Protein AF-A0A178CIJ2-F1 (afdb_monomer_lite)

Sequence (122 aa):
MTSIIANYLYLDGTVVREYIIGADGAGIVVNRGGYAVKIPRISKIIEIDGVPYNNGRLTPEEGDYDERVAAIRGFEREKAIYRRLGVYPGIIHCYNLVSDDPSIQMPLMTQYLAKSRPDRAT

Foldseek 3Di:
DKDWDKFWAAPVRHGDPFDFPDDDPLFTWGQDPQWTKTGGGDMDTQDIRNHGDCPVDPDDPVVDDNSSVVSLVVLLVVLVVLVVVDDDPPDWDWDCSVDSHSMTITHDDDCCCVPPVDPPDD

Organism: NCBI:txid856822

Structure (mmCIF, N/CA/C/O backbone):
data_AF-A0A178CIJ2-F1
#
_entry.id   AF-A0A178CIJ2-F1
#
loop_
_atom_site.group_PDB
_atom_site.id
_atom_site.type_symbol
_atom_site.label_atom_id
_atom_site.label_alt_id
_atom_site.label_comp_id
_atom_site.label_asym_id
_atom_site.label_entity_id
_atom_site.label_seq_id
_atom_site.pdbx_PDB_ins_code
_atom_site.Cartn_x
_atom_site.Cartn_y
_atom_site.Cartn_z
_atom_site.occupancy
_atom_site.B_iso_or_equiv
_atom_site.auth_seq_id
_atom_site.auth_comp_id
_atom_site.auth_asym_id
_atom_site.auth_atom_id
_atom_site.pdbx_PDB_model_num
ATOM 1 N N . MET A 1 1 ? 26.521 14.241 -12.469 1.00 75.88 1 MET A N 1
ATOM 2 C CA . MET A 1 1 ? 25.482 13.842 -11.499 1.00 75.88 1 MET A CA 1
ATOM 3 C C . MET A 1 1 ? 24.383 13.216 -12.329 1.00 75.88 1 MET A C 1
ATOM 5 O O . MET A 1 1 ? 23.877 13.915 -13.193 1.00 75.88 1 MET A O 1
ATOM 9 N N . THR A 1 2 ? 24.130 11.919 -12.172 1.00 82.62 2 THR A N 1
ATOM 10 C CA . THR A 1 2 ? 23.152 11.206 -13.006 1.00 82.62 2 THR A CA 1
ATOM 11 C C . THR A 1 2 ? 21.738 11.574 -12.565 1.00 82.62 2 THR A C 1
ATOM 13 O O . THR A 1 2 ? 21.427 11.463 -11.378 1.00 82.62 2 THR A O 1
ATOM 16 N N . SER A 1 3 ? 20.902 12.038 -13.490 1.00 86.75 3 SER A N 1
ATOM 17 C CA . SER A 1 3 ? 19.480 12.297 -13.249 1.00 86.75 3 SER A CA 1
ATOM 18 C C . SER A 1 3 ? 18.681 11.033 -13.545 1.00 86.75 3 SER A C 1
ATOM 20 O O . SER A 1 3 ? 18.829 10.457 -14.620 1.00 86.75 3 SER A O 1
ATOM 22 N N . ILE A 1 4 ? 17.841 10.591 -12.607 1.00 85.56 4 ILE A N 1
ATOM 23 C CA . ILE A 1 4 ? 16.992 9.405 -12.772 1.00 85.56 4 ILE A CA 1
ATOM 24 C C . ILE A 1 4 ? 15.550 9.803 -12.478 1.00 85.56 4 ILE A C 1
ATOM 26 O O . ILE A 1 4 ? 15.246 10.259 -11.374 1.00 85.56 4 ILE A O 1
ATOM 30 N N . ILE A 1 5 ? 14.658 9.585 -13.443 1.00 85.38 5 ILE A N 1
ATOM 31 C CA . ILE A 1 5 ? 13.212 9.738 -13.252 1.00 85.38 5 ILE A CA 1
ATOM 32 C C . ILE A 1 5 ? 12.585 8.348 -13.217 1.00 85.38 5 ILE A C 1
ATOM 34 O O . ILE A 1 5 ? 12.861 7.507 -14.076 1.00 85.38 5 ILE A O 1
ATOM 38 N N . ALA A 1 6 ? 11.729 8.100 -12.226 1.00 86.62 6 ALA A N 1
ATOM 39 C CA . ALA A 1 6 ? 11.032 6.832 -12.058 1.00 86.62 6 ALA A CA 1
ATOM 40 C C . ALA A 1 6 ? 9.546 7.041 -11.758 1.00 86.62 6 ALA A C 1
ATOM 42 O O . ALA A 1 6 ? 9.166 7.982 -11.062 1.00 86.62 6 ALA A O 1
ATOM 43 N N . ASN A 1 7 ? 8.723 6.116 -12.245 1.00 89.38 7 ASN A N 1
ATOM 44 C CA . ASN A 1 7 ? 7.313 6.014 -11.888 1.00 89.38 7 ASN A CA 1
ATOM 45 C C . ASN A 1 7 ? 7.113 4.950 -10.815 1.00 89.38 7 ASN A C 1
ATOM 47 O O . ASN A 1 7 ? 7.762 3.903 -10.850 1.00 89.38 7 ASN A O 1
ATOM 51 N N . TYR A 1 8 ? 6.157 5.186 -9.918 1.00 90.62 8 TYR A N 1
ATOM 52 C CA . TYR A 1 8 ? 5.620 4.138 -9.057 1.00 90.62 8 TYR A CA 1
ATOM 53 C C . TYR A 1 8 ? 4.573 3.317 -9.798 1.00 90.62 8 TYR A C 1
ATOM 55 O O . TYR A 1 8 ? 3.781 3.863 -10.571 1.00 90.62 8 TYR A O 1
ATOM 63 N N . LEU A 1 9 ? 4.568 2.014 -9.543 1.00 89.44 9 LEU A N 1
ATOM 64 C CA . LEU A 1 9 ? 3.720 1.049 -10.226 1.00 89.44 9 LEU A CA 1
ATOM 65 C C . LEU A 1 9 ? 2.912 0.211 -9.235 1.00 89.44 9 LEU A C 1
ATOM 67 O O . LEU A 1 9 ? 3.372 -0.104 -8.137 1.00 89.44 9 LEU A O 1
ATOM 71 N N . TYR A 1 10 ? 1.727 -0.198 -9.668 1.00 91.00 10 TYR A N 1
ATOM 72 C CA . TYR A 1 10 ? 0.993 -1.312 -9.087 1.00 91.00 10 TYR A CA 1
ATOM 73 C C . TYR A 1 10 ? 1.662 -2.644 -9.433 1.00 91.00 10 TYR A C 1
ATOM 75 O O . TYR A 1 10 ? 2.491 -2.738 -10.339 1.00 91.00 10 TYR A O 1
ATOM 83 N N . LEU A 1 11 ? 1.274 -3.705 -8.722 1.00 87.94 11 LEU A N 1
ATOM 84 C CA . LEU A 1 11 ? 1.798 -5.053 -8.966 1.00 87.94 11 LEU A CA 1
ATOM 85 C C . LEU A 1 11 ? 1.448 -5.597 -10.357 1.00 87.94 11 LEU A C 1
ATOM 87 O O . LEU A 1 11 ? 2.175 -6.444 -10.874 1.00 87.94 11 LEU A O 1
ATOM 91 N N . ASP A 1 12 ? 0.371 -5.096 -10.964 1.00 85.44 12 ASP A N 1
ATOM 92 C CA . ASP A 1 12 ? -0.022 -5.399 -12.344 1.00 85.44 12 ASP A CA 1
ATOM 93 C C . ASP A 1 12 ? 0.778 -4.601 -13.394 1.00 85.44 12 ASP A C 1
ATOM 95 O O . ASP A 1 12 ? 0.601 -4.795 -14.595 1.00 85.44 12 ASP A O 1
ATOM 99 N N . GLY A 1 13 ? 1.678 -3.715 -12.953 1.00 83.25 13 GLY A N 1
ATOM 100 C CA . GLY A 1 13 ? 2.516 -2.889 -13.813 1.00 83.25 13 GLY A CA 1
ATOM 101 C C . GLY A 1 13 ? 1.906 -1.556 -14.228 1.00 83.25 13 GLY A C 1
AT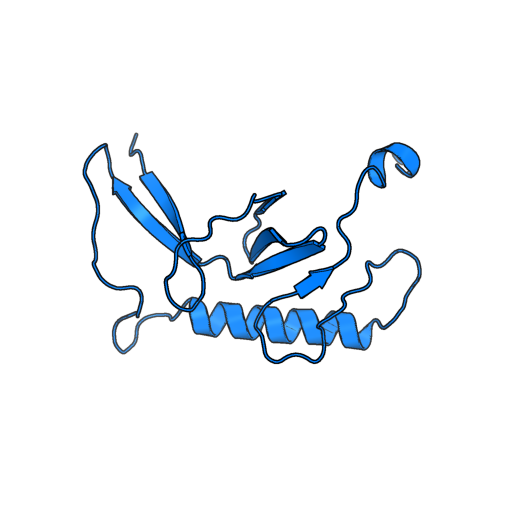OM 102 O O . GLY A 1 13 ? 2.577 -0.775 -14.908 1.00 83.25 13 GLY A O 1
ATOM 103 N N . THR A 1 14 ? 0.665 -1.263 -13.837 1.00 88.75 14 THR A N 1
ATOM 104 C CA . THR A 1 14 ? 0.043 0.029 -14.137 1.00 88.75 14 THR A CA 1
ATOM 105 C C . THR A 1 14 ? 0.661 1.144 -13.296 1.00 88.75 14 THR A C 1
ATOM 107 O O . THR A 1 14 ? 1.092 0.938 -12.163 1.00 88.75 14 THR A O 1
ATOM 110 N N . VAL A 1 15 ? 0.747 2.350 -13.860 1.00 90.19 15 VAL A N 1
ATOM 111 C CA . VAL A 1 15 ? 1.325 3.507 -13.161 1.00 90.19 15 VAL A CA 1
ATOM 112 C C . VAL A 1 15 ? 0.378 3.977 -12.062 1.00 90.19 15 VAL A C 1
ATOM 114 O O . VAL A 1 15 ? -0.812 4.175 -12.310 1.00 90.19 15 VAL A O 1
ATOM 117 N N . VAL A 1 16 ? 0.924 4.221 -10.873 1.00 92.81 16 VAL A N 1
ATOM 118 C CA . VAL A 1 16 ? 0.201 4.848 -9.764 1.00 92.81 16 VAL A CA 1
ATOM 119 C C . VAL A 1 16 ? -0.110 6.294 -10.136 1.00 92.81 16 VAL A C 1
ATOM 121 O O . VAL A 1 16 ? 0.795 7.078 -10.417 1.00 92.81 16 VAL A O 1
ATOM 124 N N . ARG A 1 17 ? -1.400 6.646 -10.163 1.00 94.19 17 ARG A N 1
ATOM 125 C CA . ARG A 1 17 ? -1.878 7.987 -10.553 1.00 94.19 17 ARG A CA 1
ATOM 126 C C . ARG A 1 17 ? -2.506 8.756 -9.400 1.00 94.19 17 ARG A 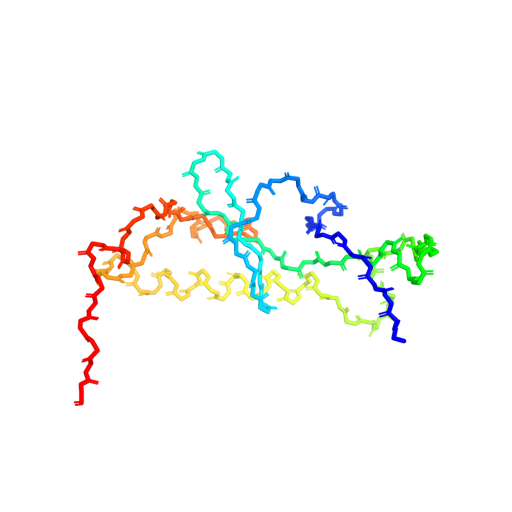C 1
ATOM 128 O O . ARG A 1 17 ? -2.763 9.950 -9.529 1.00 94.19 17 ARG A O 1
ATOM 135 N N . GLU A 1 18 ? -2.789 8.078 -8.297 1.00 95.62 18 GLU A N 1
ATOM 136 C CA . GLU A 1 18 ? -3.316 8.706 -7.099 1.00 95.62 18 GLU A CA 1
ATOM 137 C C . GLU A 1 18 ? -2.309 9.666 -6.462 1.00 95.62 18 GLU A C 1
ATOM 139 O O . GLU A 1 18 ? -1.094 9.545 -6.622 1.00 95.62 18 GLU A O 1
ATOM 144 N N . TYR A 1 19 ? -2.834 10.615 -5.687 1.00 94.44 19 TYR A N 1
ATOM 145 C CA . TYR A 1 19 ? -2.008 11.542 -4.929 1.00 94.44 19 TYR A CA 1
ATOM 146 C C . TYR A 1 19 ? -1.239 10.789 -3.837 1.00 94.44 19 TYR A C 1
ATOM 148 O O . TYR A 1 19 ? -1.839 10.253 -2.900 1.00 94.44 19 TYR A O 1
ATOM 156 N N . ILE A 1 20 ? 0.086 10.748 -3.966 1.00 94.38 20 ILE A N 1
ATOM 157 C CA . ILE A 1 20 ? 0.982 10.120 -2.994 1.00 94.38 20 ILE A CA 1
ATOM 158 C C . ILE A 1 20 ? 1.121 11.055 -1.791 1.00 94.38 20 ILE A C 1
ATOM 160 O O . ILE A 1 20 ? 1.596 12.181 -1.913 1.00 94.38 20 ILE A O 1
ATOM 164 N N . ILE A 1 21 ? 0.712 10.572 -0.621 1.00 94.31 21 ILE A N 1
ATOM 165 C CA . ILE A 1 21 ? 0.762 11.305 0.653 1.00 94.31 21 ILE A CA 1
ATOM 166 C C . ILE A 1 21 ? 1.938 10.881 1.538 1.00 94.31 21 ILE A C 1
ATOM 168 O O . ILE A 1 21 ? 2.209 11.525 2.548 1.00 94.31 21 ILE A O 1
ATOM 172 N N . GLY A 1 22 ? 2.645 9.814 1.166 1.00 91.94 22 GLY A N 1
ATOM 173 C CA . GLY A 1 22 ? 3.858 9.368 1.841 1.00 91.94 22 GLY A CA 1
ATOM 174 C C . GLY A 1 22 ? 4.576 8.278 1.054 1.00 91.94 22 GLY A C 1
ATOM 175 O O . GLY A 1 22 ? 3.957 7.545 0.288 1.00 91.94 22 GLY A O 1
ATOM 176 N N . ALA A 1 23 ? 5.885 8.167 1.245 1.00 90.94 23 ALA A N 1
ATOM 177 C CA . ALA A 1 23 ? 6.700 7.094 0.691 1.00 90.94 23 ALA A CA 1
ATOM 178 C C . ALA A 1 23 ? 7.755 6.692 1.721 1.00 90.94 23 ALA A C 1
ATOM 180 O O . ALA A 1 23 ? 8.407 7.556 2.308 1.00 90.94 23 ALA A O 1
ATOM 181 N N . ASP A 1 24 ? 7.915 5.392 1.936 1.00 83.69 24 ASP A N 1
ATOM 182 C CA . ASP A 1 24 ? 8.963 4.817 2.770 1.00 83.69 24 ASP A CA 1
ATOM 183 C C . ASP A 1 24 ? 9.697 3.695 2.012 1.00 83.69 24 ASP A C 1
ATOM 185 O O . ASP A 1 24 ? 9.481 3.476 0.818 1.00 83.69 24 ASP A O 1
ATOM 189 N N . GLY A 1 25 ? 10.630 3.012 2.678 1.00 79.56 25 GLY A N 1
ATOM 190 C CA . GLY A 1 25 ? 11.397 1.931 2.052 1.00 79.56 25 GLY A CA 1
ATOM 191 C C . GLY A 1 25 ? 10.571 0.685 1.707 1.00 79.56 25 GLY A C 1
ATOM 192 O O . GLY A 1 25 ? 10.981 -0.076 0.836 1.00 79.56 25 GLY A O 1
ATOM 193 N N . ALA A 1 26 ? 9.427 0.471 2.360 1.00 80.25 26 ALA A N 1
ATOM 194 C CA . ALA A 1 26 ? 8.611 -0.739 2.253 1.00 80.25 26 ALA A CA 1
ATOM 195 C C . ALA A 1 26 ? 7.319 -0.538 1.439 1.00 80.25 26 ALA A C 1
ATOM 197 O O . ALA A 1 26 ? 6.720 -1.509 0.976 1.00 80.25 26 ALA A O 1
ATOM 198 N N . GLY A 1 27 ? 6.874 0.703 1.246 1.00 91.69 27 GLY A N 1
ATOM 199 C CA . GLY A 1 27 ? 5.632 1.027 0.563 1.00 91.69 27 GLY A CA 1
ATOM 200 C C . GLY A 1 27 ? 5.486 2.509 0.233 1.00 91.69 27 GLY A C 1
ATOM 201 O O . GLY A 1 27 ? 6.243 3.371 0.680 1.00 91.69 27 GLY A O 1
ATOM 202 N N . ILE A 1 28 ? 4.467 2.810 -0.560 1.00 95.19 28 ILE A N 1
ATOM 203 C CA . ILE A 1 28 ? 3.975 4.173 -0.759 1.00 95.19 28 ILE A CA 1
ATOM 204 C C . ILE A 1 28 ? 2.545 4.262 -0.247 1.00 95.19 28 ILE A C 1
ATOM 206 O O . ILE A 1 28 ? 1.808 3.281 -0.269 1.00 95.19 28 ILE A O 1
ATOM 210 N N . VAL A 1 29 ? 2.150 5.435 0.226 1.00 96.19 29 VAL A N 1
ATOM 211 C CA . VAL A 1 29 ? 0.803 5.705 0.717 1.00 96.19 29 VAL A CA 1
ATOM 212 C C . VAL A 1 29 ? 0.128 6.662 -0.247 1.00 96.19 29 VAL A C 1
ATOM 214 O O . VAL A 1 29 ? 0.621 7.767 -0.479 1.00 96.19 29 VAL A O 1
ATOM 217 N N . VAL A 1 30 ? -1.014 6.250 -0.783 1.00 96.75 30 VAL A N 1
ATOM 218 C CA . VAL A 1 30 ? -1.836 7.056 -1.685 1.00 96.75 30 VAL A CA 1
ATOM 219 C C . VAL A 1 30 ? -3.142 7.467 -1.020 1.00 96.75 30 VAL A C 1
ATOM 221 O O . VAL A 1 30 ? -3.680 6.745 -0.178 1.00 96.75 30 VAL A O 1
ATOM 224 N N . ASN A 1 31 ? -3.673 8.622 -1.412 1.00 96.25 31 ASN A N 1
ATOM 225 C CA . ASN A 1 31 ? -5.049 8.988 -1.106 1.00 96.25 31 ASN A CA 1
ATOM 226 C C . ASN A 1 31 ? -5.984 8.357 -2.144 1.00 96.25 31 ASN A C 1
ATOM 228 O O . ASN A 1 31 ? -5.990 8.764 -3.308 1.00 96.25 31 ASN A O 1
ATOM 232 N N . ARG A 1 32 ? -6.787 7.382 -1.715 1.00 95.00 32 ARG A N 1
ATOM 233 C CA . ARG A 1 32 ? -7.771 6.699 -2.558 1.00 95.00 32 ARG A CA 1
ATOM 234 C C . ARG A 1 32 ? -9.142 6.780 -1.904 1.00 95.00 32 ARG A C 1
ATOM 236 O O . ARG A 1 32 ? -9.365 6.203 -0.845 1.00 95.00 32 ARG A O 1
ATOM 243 N N . GLY A 1 33 ? -10.061 7.511 -2.534 1.00 91.94 33 GLY A N 1
ATOM 244 C CA . GLY A 1 33 ? -11.447 7.618 -2.069 1.00 91.94 33 GLY A CA 1
ATOM 245 C C . GLY A 1 33 ? -11.598 8.180 -0.650 1.00 91.94 33 GLY A C 1
ATOM 246 O O . GLY A 1 33 ? -12.506 7.766 0.060 1.00 91.94 33 GLY A O 1
ATOM 247 N N . GLY A 1 34 ? -10.699 9.070 -0.210 1.00 93.19 34 GLY A N 1
ATOM 248 C CA . GLY A 1 34 ? -10.717 9.623 1.151 1.00 93.19 34 GLY A CA 1
ATOM 249 C C . GLY A 1 34 ? -10.053 8.734 2.209 1.00 93.19 34 GLY A C 1
ATOM 250 O O . GLY A 1 34 ? -10.109 9.055 3.395 1.00 93.19 34 GLY A O 1
ATOM 251 N N . TYR A 1 35 ? -9.397 7.649 1.798 1.00 95.94 35 TYR A N 1
ATOM 252 C CA . TYR A 1 35 ? -8.604 6.778 2.661 1.00 95.94 35 TYR A CA 1
ATOM 253 C C . TYR A 1 35 ? -7.116 6.909 2.355 1.00 95.94 35 TYR A C 1
ATOM 255 O O . TYR A 1 35 ? -6.721 7.191 1.223 1.00 95.94 35 TYR A O 1
ATOM 263 N N . ALA A 1 36 ? -6.289 6.643 3.362 1.00 96.62 36 ALA A N 1
ATOM 264 C CA . ALA A 1 36 ? -4.875 6.379 3.158 1.00 96.62 36 ALA A CA 1
ATOM 265 C C . ALA A 1 36 ? -4.709 4.889 2.830 1.00 96.62 36 ALA A C 1
ATOM 267 O O . ALA A 1 36 ? -5.100 4.026 3.617 1.00 96.62 36 ALA A O 1
ATOM 268 N N . VAL A 1 37 ? -4.151 4.582 1.662 1.00 97.06 37 VAL A N 1
ATOM 269 C CA . VAL A 1 37 ? -3.894 3.205 1.230 1.00 97.06 37 VAL A CA 1
ATOM 270 C C . VAL A 1 37 ? -2.400 3.039 1.036 1.00 97.06 37 VAL A C 1
ATOM 272 O O . VAL A 1 37 ? -1.820 3.627 0.125 1.00 97.06 37 VAL A O 1
ATOM 275 N N . LYS A 1 38 ? -1.771 2.249 1.906 1.00 96.62 38 LYS A N 1
ATOM 276 C CA . LYS A 1 38 ? -0.386 1.820 1.720 1.00 96.62 38 LYS A CA 1
ATOM 277 C C . LYS A 1 38 ? -0.371 0.701 0.681 1.00 96.62 38 LYS A C 1
ATOM 279 O O . LYS A 1 38 ? -1.121 -0.261 0.829 1.00 96.62 38 LYS A O 1
ATOM 284 N N . ILE A 1 39 ? 0.466 0.824 -0.339 1.00 95.94 39 ILE A N 1
ATOM 285 C CA . ILE A 1 39 ? 0.675 -0.163 -1.405 1.00 95.94 39 ILE A CA 1
ATOM 286 C C . ILE A 1 39 ? 2.174 -0.469 -1.554 1.00 95.94 39 ILE A C 1
ATOM 288 O O . ILE A 1 39 ? 3.005 0.329 -1.101 1.00 95.94 39 ILE A O 1
ATOM 292 N N . PRO A 1 40 ? 2.545 -1.606 -2.169 1.00 93.75 40 PRO A N 1
ATOM 293 C CA . PRO A 1 40 ? 3.932 -1.984 -2.393 1.00 93.75 40 PRO A CA 1
ATOM 294 C C . PRO A 1 40 ? 4.699 -0.898 -3.141 1.00 93.75 40 PRO A C 1
ATOM 296 O O . PRO A 1 40 ? 4.200 -0.331 -4.113 1.00 93.75 40 PRO A O 1
ATOM 299 N N . ARG A 1 41 ? 5.931 -0.618 -2.710 1.00 90.25 4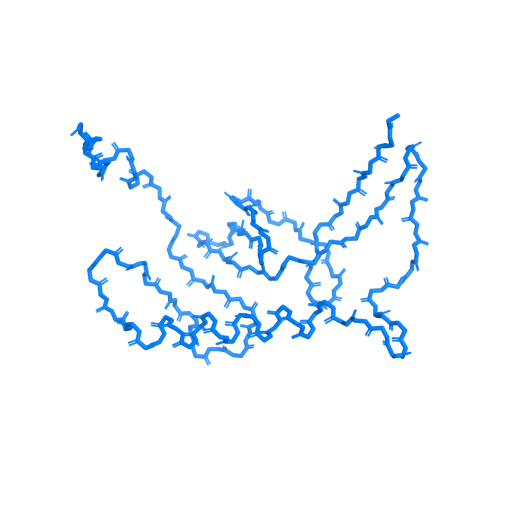1 ARG A N 1
ATOM 300 C CA . ARG A 1 41 ? 6.808 0.309 -3.426 1.00 90.25 41 ARG A CA 1
ATOM 301 C C . ARG A 1 41 ? 7.497 -0.431 -4.566 1.00 90.25 41 ARG A C 1
ATOM 303 O O . ARG A 1 41 ? 8.594 -0.945 -4.391 1.00 90.25 41 ARG A O 1
ATOM 310 N N . ILE A 1 42 ? 6.852 -0.450 -5.726 1.00 87.94 42 ILE A N 1
ATOM 311 C CA . ILE A 1 42 ? 7.457 -0.899 -6.982 1.00 87.94 42 ILE A CA 1
ATOM 312 C C . ILE A 1 42 ? 7.729 0.340 -7.828 1.00 87.94 42 ILE A C 1
ATOM 314 O O . ILE A 1 42 ? 6.828 1.151 -8.047 1.00 87.94 42 ILE A O 1
ATOM 318 N N . SER A 1 43 ? 8.970 0.518 -8.276 1.00 84.31 43 SER A N 1
ATOM 319 C CA . SER A 1 43 ? 9.358 1.668 -9.095 1.00 84.31 43 SER A CA 1
ATOM 320 C C . SER A 1 43 ? 10.059 1.234 -10.367 1.00 84.31 43 SER A C 1
ATOM 322 O O . SER A 1 43 ? 10.906 0.348 -10.335 1.00 84.31 43 SER A O 1
ATOM 324 N N . LYS A 1 44 ? 9.755 1.905 -11.476 1.00 83.00 44 LYS A N 1
ATOM 325 C CA . LYS A 1 44 ? 10.427 1.691 -12.757 1.00 83.00 44 LYS A CA 1
ATOM 326 C C . LYS A 1 44 ? 11.058 2.984 -13.238 1.00 83.00 44 LYS A C 1
ATOM 328 O O . LYS A 1 44 ? 10.368 3.996 -13.362 1.00 83.00 44 LYS A O 1
ATOM 333 N N . ILE A 1 45 ? 12.356 2.926 -13.525 1.00 84.62 45 ILE A N 1
ATOM 334 C CA . ILE A 1 45 ? 13.090 4.016 -14.170 1.00 84.62 45 ILE A CA 1
ATOM 335 C C . ILE A 1 45 ? 12.525 4.206 -15.578 1.00 84.62 45 ILE A C 1
ATOM 337 O O . ILE A 1 45 ? 12.371 3.237 -16.321 1.00 84.62 45 ILE A O 1
ATOM 341 N N . ILE A 1 46 ? 12.203 5.451 -15.915 1.00 84.38 46 ILE A N 1
ATOM 342 C CA . ILE A 1 46 ? 11.678 5.854 -17.223 1.00 84.38 46 ILE A CA 1
ATOM 343 C C . ILE A 1 46 ? 12.610 6.814 -17.956 1.00 84.38 46 ILE A C 1
ATOM 345 O O . ILE A 1 46 ? 12.454 7.006 -19.157 1.00 84.38 46 ILE A O 1
ATOM 349 N N . GLU A 1 47 ? 13.578 7.405 -17.259 1.00 87.19 47 GLU A N 1
ATOM 350 C CA . GLU A 1 47 ? 14.545 8.327 -17.840 1.00 87.19 47 GLU A CA 1
ATOM 351 C C . GLU A 1 47 ? 15.868 8.254 -17.078 1.00 87.19 47 GLU A C 1
ATOM 353 O O . GLU A 1 47 ? 15.872 8.201 -15.843 1.00 87.19 47 GLU A O 1
ATOM 358 N N . ILE A 1 48 ? 16.976 8.272 -17.820 1.00 87.31 48 ILE A N 1
ATOM 359 C CA . ILE A 1 48 ? 18.330 8.444 -17.292 1.00 87.31 48 ILE A CA 1
ATOM 360 C C . ILE A 1 48 ? 18.991 9.567 -18.091 1.00 87.31 48 ILE A C 1
ATOM 362 O O . ILE A 1 48 ? 19.078 9.482 -19.312 1.00 87.31 48 ILE A O 1
ATOM 366 N N . ASP A 1 49 ? 19.438 10.621 -17.409 1.00 90.31 49 ASP A N 1
ATOM 367 C CA . ASP A 1 49 ? 20.132 11.770 -18.007 1.00 90.31 49 ASP A CA 1
ATOM 368 C C . ASP A 1 49 ? 19.384 12.409 -19.197 1.00 90.31 49 ASP A C 1
ATOM 370 O O . ASP A 1 49 ? 19.987 12.778 -20.205 1.00 90.31 49 ASP A O 1
ATOM 374 N N . GLY A 1 50 ? 18.054 12.542 -19.098 1.00 85.12 50 GLY A N 1
ATOM 375 C CA . GLY A 1 50 ? 17.222 13.114 -20.165 1.00 85.12 50 GLY A CA 1
ATOM 376 C C . GLY A 1 50 ? 16.855 12.133 -21.280 1.00 85.12 50 GLY A C 1
ATOM 377 O O . GLY A 1 50 ? 16.119 12.493 -22.198 1.00 85.12 50 GLY A O 1
ATOM 378 N N . VAL A 1 51 ? 17.356 10.895 -21.226 1.00 85.00 51 VAL A N 1
ATOM 379 C CA . VAL A 1 51 ? 17.104 9.866 -22.237 1.00 85.00 51 VAL A CA 1
ATOM 380 C C . VAL A 1 51 ? 16.033 8.899 -21.732 1.00 85.00 51 VAL A C 1
ATOM 382 O O . VAL A 1 51 ? 16.226 8.295 -20.671 1.00 85.00 51 VAL A O 1
ATOM 385 N N . PRO A 1 52 ? 14.928 8.690 -22.479 1.00 84.00 52 PRO A N 1
ATOM 386 C CA . PRO A 1 52 ? 13.927 7.690 -22.135 1.00 84.00 52 PRO A CA 1
ATOM 387 C C . PRO A 1 52 ? 14.562 6.311 -21.940 1.00 84.00 52 PRO A C 1
ATOM 389 O O . PRO A 1 52 ? 15.170 5.745 -22.850 1.00 84.00 52 PRO A O 1
ATOM 392 N N . TYR A 1 53 ? 14.404 5.765 -20.742 1.00 78.69 53 TYR A N 1
ATOM 393 C CA . TYR A 1 53 ? 14.900 4.455 -20.361 1.00 78.69 53 TYR A CA 1
ATOM 394 C C . TYR A 1 53 ? 13.739 3.467 -20.388 1.00 78.69 53 TYR A C 1
ATOM 396 O O . TYR A 1 53 ? 12.819 3.536 -19.574 1.00 78.69 53 TYR A O 1
ATOM 404 N N . ASN A 1 54 ? 13.767 2.534 -21.336 1.00 69.38 54 ASN A N 1
ATOM 405 C CA . ASN A 1 54 ? 12.783 1.465 -21.404 1.00 69.38 54 ASN A CA 1
ATOM 406 C C . ASN A 1 54 ? 13.487 0.111 -21.372 1.00 69.38 54 ASN A C 1
ATOM 408 O O . ASN A 1 54 ? 13.852 -0.434 -22.407 1.00 69.38 54 ASN A O 1
ATOM 412 N N . ASN A 1 55 ? 13.641 -0.459 -20.177 1.00 65.31 55 ASN A N 1
ATOM 413 C CA . ASN A 1 55 ? 14.101 -1.841 -20.035 1.00 65.31 55 ASN A CA 1
ATOM 414 C C . ASN A 1 55 ? 13.001 -2.877 -20.353 1.00 65.31 55 ASN A C 1
ATOM 416 O O . ASN A 1 55 ? 13.264 -4.073 -20.284 1.00 65.31 55 ASN A O 1
ATOM 420 N N . GLY A 1 56 ? 11.767 -2.446 -20.669 1.00 55.09 56 GLY A N 1
ATOM 421 C CA . GLY A 1 56 ? 10.654 -3.297 -21.114 1.00 55.09 56 GLY A CA 1
ATOM 422 C C . GLY A 1 56 ? 10.126 -4.324 -20.101 1.00 55.09 56 GLY A C 1
ATOM 423 O O . GLY A 1 56 ? 9.003 -4.791 -20.255 1.00 55.09 56 GLY A O 1
ATOM 424 N N . ARG A 1 57 ? 10.872 -4.645 -19.039 1.0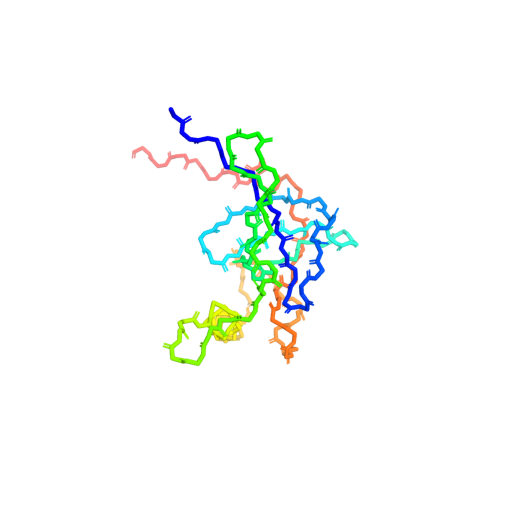0 59.75 57 ARG A N 1
ATOM 425 C CA . ARG A 1 57 ? 10.596 -5.772 -18.141 1.00 59.75 57 ARG A CA 1
ATOM 426 C C . ARG A 1 57 ? 10.202 -5.284 -16.754 1.00 59.75 57 ARG A C 1
ATOM 428 O O . ARG A 1 57 ? 10.881 -4.466 -16.145 1.00 59.75 57 ARG A O 1
ATOM 435 N N . LEU A 1 58 ? 9.054 -5.774 -16.296 1.00 59.75 58 LEU A N 1
ATOM 436 C CA . LEU A 1 58 ? 8.559 -5.648 -14.918 1.00 59.75 58 LEU A CA 1
ATOM 437 C C . LEU A 1 58 ? 8.737 -6.951 -14.134 1.00 59.75 58 LEU A C 1
ATOM 439 O O . LEU A 1 58 ? 8.642 -6.971 -12.912 1.00 59.75 58 LEU A O 1
ATOM 443 N N . THR A 1 59 ? 8.952 -8.044 -14.859 1.00 62.44 59 THR A N 1
ATOM 444 C CA . THR A 1 59 ? 9.249 -9.373 -14.344 1.00 62.44 59 THR A CA 1
ATOM 445 C C . THR A 1 59 ? 10.767 -9.579 -14.364 1.00 62.44 59 THR A C 1
ATOM 447 O O . THR A 1 59 ? 11.362 -9.371 -15.430 1.00 62.44 59 THR A O 1
ATOM 450 N N . PRO A 1 60 ? 11.382 -9.984 -13.238 1.00 66.50 60 PRO A N 1
ATOM 451 C CA . PRO A 1 60 ? 12.797 -10.360 -13.189 1.00 66.50 60 PRO A CA 1
ATOM 452 C C . PRO A 1 60 ? 13.102 -11.550 -14.113 1.00 66.50 60 PRO A C 1
ATOM 454 O O . PRO A 1 60 ? 12.177 -12.242 -14.555 1.00 66.50 60 PRO A O 1
ATOM 457 N N . GLU A 1 61 ? 14.378 -11.799 -14.417 1.00 71.88 61 GLU A N 1
ATOM 458 C CA . GLU A 1 61 ? 14.775 -13.048 -15.077 1.00 71.88 61 GLU A CA 1
ATOM 459 C C . GLU A 1 61 ? 14.687 -14.245 -14.116 1.00 71.88 61 GLU A C 1
ATOM 461 O O . GLU A 1 61 ? 14.553 -14.097 -12.900 1.00 71.88 61 GLU A O 1
ATOM 466 N N . GLU A 1 62 ? 14.731 -15.461 -14.660 1.00 70.38 62 GLU A N 1
ATOM 467 C CA . GLU A 1 62 ? 14.772 -16.667 -13.836 1.00 70.38 62 GLU A CA 1
ATOM 468 C C . GLU A 1 62 ? 16.058 -16.678 -12.992 1.00 70.38 62 GLU A C 1
ATOM 470 O O . GLU A 1 62 ? 17.162 -16.638 -13.527 1.00 70.38 62 GLU A O 1
ATOM 475 N N . GLY A 1 63 ? 15.904 -16.712 -11.665 1.00 72.62 63 GLY A N 1
ATOM 476 C CA . GLY A 1 63 ? 17.013 -16.618 -10.709 1.00 72.62 63 GLY A CA 1
ATOM 477 C C . GLY A 1 63 ? 17.234 -15.221 -10.120 1.00 72.62 63 GLY A C 1
ATOM 478 O O . GLY A 1 63 ? 17.909 -15.112 -9.095 1.00 72.62 63 GLY A O 1
ATOM 479 N N . ASP A 1 64 ? 16.619 -14.180 -10.688 1.00 73.75 64 ASP A N 1
ATOM 480 C CA . ASP A 1 64 ? 16.681 -12.823 -10.143 1.00 73.75 64 ASP A CA 1
ATOM 481 C C . ASP A 1 64 ? 15.708 -12.617 -8.973 1.00 73.75 64 ASP A C 1
ATOM 483 O O . ASP A 1 64 ? 14.683 -13.290 -8.818 1.00 73.75 64 ASP A O 1
ATOM 487 N N . TYR A 1 65 ? 16.022 -11.631 -8.134 1.00 76.56 65 TYR A N 1
ATOM 488 C CA . TYR A 1 65 ? 15.167 -11.228 -7.025 1.00 76.56 65 TYR A CA 1
ATOM 489 C C . TYR A 1 65 ? 13.859 -10.593 -7.523 1.00 76.56 65 TYR A C 1
ATOM 491 O O . TYR A 1 65 ? 13.872 -9.557 -8.185 1.00 76.56 65 TYR A O 1
ATOM 499 N N . ASP A 1 66 ? 12.716 -11.181 -7.149 1.00 82.00 66 ASP A N 1
ATOM 500 C CA . ASP A 1 66 ? 11.397 -10.605 -7.427 1.00 82.00 66 ASP A CA 1
ATOM 501 C C . ASP A 1 66 ? 10.931 -9.691 -6.289 1.00 82.00 66 ASP A C 1
ATOM 503 O O . ASP A 1 66 ? 10.393 -10.135 -5.265 1.00 82.00 66 ASP A O 1
ATOM 507 N N . GLU A 1 67 ? 11.099 -8.385 -6.503 1.00 80.69 67 GLU A N 1
ATOM 508 C CA . GLU A 1 67 ? 10.650 -7.336 -5.587 1.00 80.69 67 GLU A CA 1
ATOM 509 C C . GLU A 1 67 ? 9.155 -7.448 -5.253 1.00 80.69 67 GLU A C 1
ATOM 511 O O . GLU A 1 67 ? 8.752 -7.137 -4.131 1.00 80.69 67 GLU A O 1
ATOM 516 N N . ARG A 1 68 ? 8.324 -7.950 -6.178 1.00 85.69 68 ARG A N 1
ATOM 517 C CA . ARG A 1 68 ? 6.874 -8.086 -5.968 1.00 85.69 68 ARG A CA 1
ATOM 518 C C . ARG A 1 68 ? 6.575 -9.156 -4.936 1.00 85.69 68 ARG A C 1
ATOM 520 O O . ARG A 1 68 ? 5.795 -8.918 -4.019 1.00 85.69 68 ARG A O 1
ATOM 527 N N . VAL A 1 69 ? 7.223 -10.317 -5.047 1.00 87.69 69 VAL A N 1
ATOM 528 C CA . VAL A 1 69 ? 7.044 -11.427 -4.099 1.00 87.69 69 VAL A CA 1
ATOM 529 C C . VAL A 1 69 ? 7.482 -11.000 -2.702 1.00 87.69 69 VAL A C 1
ATOM 531 O O . VAL A 1 69 ? 6.786 -11.264 -1.719 1.00 87.69 69 VAL A O 1
ATOM 534 N N . ALA A 1 70 ? 8.619 -10.312 -2.603 1.00 87.31 70 ALA A N 1
ATOM 535 C CA . ALA A 1 70 ? 9.101 -9.800 -1.330 1.00 87.31 70 ALA A CA 1
ATOM 536 C C . ALA A 1 70 ? 8.161 -8.744 -0.734 1.00 87.31 70 ALA A C 1
ATOM 538 O O . ALA A 1 70 ? 7.863 -8.799 0.462 1.00 87.31 70 ALA A O 1
ATOM 539 N N . ALA A 1 71 ? 7.649 -7.826 -1.556 1.00 88.88 71 ALA A N 1
ATOM 540 C CA . ALA A 1 71 ? 6.733 -6.793 -1.099 1.00 88.88 71 ALA A CA 1
ATOM 541 C C . ALA A 1 71 ? 5.381 -7.373 -0.651 1.00 88.88 71 ALA A C 1
ATOM 543 O O . ALA A 1 71 ? 4.911 -7.019 0.429 1.00 88.88 71 ALA A O 1
ATOM 544 N N . ILE A 1 72 ? 4.803 -8.325 -1.396 1.00 92.12 72 ILE A N 1
ATOM 545 C CA . ILE A 1 72 ? 3.575 -9.039 -1.000 1.00 92.12 72 ILE A CA 1
ATOM 546 C C . ILE A 1 72 ? 3.760 -9.680 0.381 1.00 92.12 72 ILE A C 1
ATOM 548 O O . ILE A 1 72 ? 2.983 -9.413 1.297 1.00 92.12 72 ILE A O 1
ATOM 552 N N . ARG A 1 73 ? 4.851 -10.435 0.578 1.00 92.50 73 ARG A N 1
ATOM 553 C CA . ARG A 1 73 ? 5.175 -11.056 1.876 1.00 92.50 73 ARG A CA 1
ATOM 554 C C . ARG A 1 73 ? 5.355 -10.027 2.993 1.00 92.50 73 ARG A C 1
ATOM 556 O O . ARG A 1 73 ? 5.006 -10.294 4.142 1.00 92.50 73 ARG A O 1
ATOM 563 N N . GLY A 1 74 ? 5.923 -8.863 2.681 1.00 92.75 74 GLY A N 1
ATOM 564 C CA . GLY A 1 74 ? 6.044 -7.747 3.618 1.00 92.75 74 GLY A CA 1
ATOM 565 C C . GLY A 1 74 ? 4.679 -7.271 4.115 1.00 92.75 74 GLY A C 1
ATOM 566 O O . GLY A 1 74 ? 4.460 -7.183 5.323 1.00 92.75 74 GLY A O 1
ATOM 567 N N . PHE A 1 75 ? 3.737 -7.060 3.196 1.00 95.06 75 PHE A N 1
ATOM 568 C CA . PHE A 1 75 ? 2.377 -6.626 3.517 1.00 95.06 75 PHE A CA 1
ATOM 569 C C . PHE A 1 75 ? 1.569 -7.690 4.263 1.00 95.06 75 PHE A C 1
ATOM 571 O O . PHE A 1 75 ? 0.845 -7.353 5.198 1.00 95.06 75 PHE A O 1
ATOM 578 N N . GLU A 1 76 ? 1.718 -8.972 3.925 1.00 95.50 76 GLU A N 1
ATOM 579 C CA . GLU A 1 76 ? 1.100 -10.073 4.679 1.00 95.50 76 GLU A CA 1
ATOM 580 C C . GLU A 1 76 ? 1.559 -10.080 6.144 1.00 95.50 76 GLU A C 1
ATOM 582 O O . GLU A 1 76 ? 0.743 -10.206 7.063 1.00 95.50 76 GLU A O 1
ATOM 587 N N . ARG A 1 77 ? 2.864 -9.887 6.380 1.00 95.75 77 ARG A N 1
ATOM 588 C CA . ARG A 1 77 ? 3.436 -9.799 7.73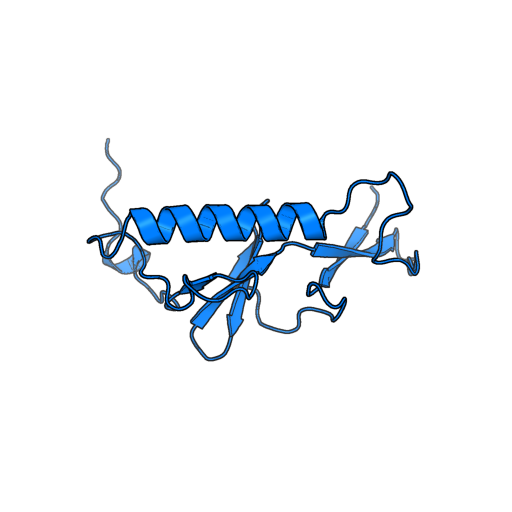3 1.00 95.75 77 ARG A CA 1
ATOM 589 C C . ARG A 1 77 ? 2.942 -8.565 8.476 1.00 95.75 77 ARG A C 1
ATOM 591 O O . ARG A 1 77 ? 2.553 -8.674 9.636 1.00 95.75 77 ARG A O 1
ATOM 598 N N . GLU A 1 78 ? 2.929 -7.408 7.820 1.00 95.50 78 GLU A N 1
ATOM 599 C CA . GLU A 1 78 ? 2.439 -6.160 8.411 1.00 95.50 78 GLU A CA 1
ATOM 600 C C . GLU A 1 78 ? 0.951 -6.277 8.786 1.00 95.50 78 GLU A C 1
ATOM 602 O O . GLU A 1 78 ? 0.563 -5.957 9.912 1.00 95.50 78 GLU A O 1
ATOM 607 N N . LYS A 1 79 ? 0.126 -6.869 7.913 1.00 96.44 79 LYS A N 1
ATOM 608 C CA . LYS A 1 79 ? -1.271 -7.201 8.224 1.00 96.44 79 LYS A CA 1
ATOM 609 C C . LYS A 1 79 ? -1.391 -8.134 9.422 1.00 96.44 79 LYS A C 1
ATOM 611 O O . LYS A 1 79 ? -2.221 -7.887 10.293 1.00 96.44 79 LYS A O 1
ATOM 616 N N . ALA A 1 80 ? -0.578 -9.187 9.494 1.00 96.75 80 ALA A N 1
ATOM 617 C CA . ALA A 1 80 ? -0.594 -10.115 10.623 1.00 96.75 80 ALA A CA 1
ATOM 618 C C . ALA A 1 80 ? -0.261 -9.415 11.955 1.00 96.75 80 ALA A C 1
ATOM 620 O O . ALA A 1 80 ? -0.893 -9.712 12.971 1.00 96.75 80 ALA A O 1
ATOM 621 N N . ILE A 1 81 ? 0.664 -8.448 11.947 1.00 95.56 81 ILE A N 1
ATOM 622 C CA . ILE A 1 81 ? 0.983 -7.616 13.118 1.00 95.56 81 ILE A CA 1
ATOM 623 C C . ILE A 1 81 ? -0.238 -6.794 13.538 1.00 95.56 81 ILE A C 1
ATOM 625 O O . ILE A 1 81 ? -0.652 -6.877 14.694 1.00 95.56 81 ILE A O 1
ATOM 629 N N . TYR A 1 82 ? -0.863 -6.060 12.614 1.00 96.19 82 TYR A N 1
ATOM 630 C CA . TYR A 1 82 ? -2.058 -5.270 12.927 1.00 96.19 82 TYR A CA 1
ATOM 631 C C . TYR A 1 82 ? -3.228 -6.133 13.420 1.00 96.19 82 TYR A C 1
ATOM 633 O O . TYR A 1 82 ? -3.904 -5.758 14.375 1.00 96.19 82 TYR A O 1
ATOM 641 N N . ARG A 1 83 ? -3.436 -7.325 12.842 1.00 95.19 83 ARG A N 1
ATOM 642 C CA . ARG A 1 83 ? -4.451 -8.281 13.326 1.00 95.19 83 ARG A CA 1
ATOM 643 C C . ARG A 1 83 ? -4.171 -8.715 14.766 1.00 95.19 83 ARG A C 1
ATOM 645 O O . ARG A 1 83 ? -5.099 -8.790 15.563 1.00 95.19 83 ARG A O 1
ATOM 652 N N . ARG A 1 84 ? -2.904 -8.987 15.104 1.00 95.44 84 ARG A N 1
ATOM 653 C CA . ARG A 1 84 ? -2.489 -9.393 16.456 1.00 95.44 84 ARG A CA 1
ATOM 654 C C . ARG A 1 84 ? -2.645 -8.268 17.479 1.00 95.44 84 ARG A C 1
ATOM 656 O O . ARG A 1 84 ? -2.987 -8.548 18.622 1.00 95.44 84 ARG A O 1
ATOM 663 N N . LEU A 1 85 ? -2.376 -7.026 17.080 1.00 93.25 85 LEU A N 1
ATOM 664 C CA . LEU A 1 85 ? -2.564 -5.847 17.931 1.00 93.25 85 LEU A CA 1
ATOM 665 C C . LEU A 1 85 ? -4.049 -5.556 18.194 1.00 93.25 85 LEU A C 1
ATOM 667 O O . LEU A 1 85 ? -4.391 -5.054 19.261 1.00 93.25 85 LEU A O 1
ATOM 671 N N . GLY A 1 86 ? -4.926 -5.902 17.247 1.00 89.94 86 GLY A N 1
ATOM 672 C CA . GLY A 1 86 ? -6.363 -5.690 17.370 1.00 89.94 86 GLY A CA 1
ATOM 673 C C . GLY A 1 86 ? -6.736 -4.206 17.396 1.00 89.94 86 GLY A C 1
ATOM 674 O O . GLY A 1 86 ? -6.035 -3.351 16.853 1.00 89.94 86 GLY A O 1
ATOM 675 N N . VAL A 1 87 ? -7.875 -3.891 18.012 1.00 90.94 87 VAL A N 1
ATOM 676 C CA . VAL A 1 87 ? -8.300 -2.502 18.222 1.00 90.94 87 VAL A CA 1
ATOM 677 C C . VAL A 1 87 ? -7.680 -2.005 19.521 1.00 90.94 87 VAL A C 1
ATOM 679 O O . VAL A 1 87 ? -8.103 -2.408 20.603 1.00 90.94 87 VAL A O 1
ATOM 682 N N . TYR A 1 88 ? -6.686 -1.127 19.410 1.00 89.94 88 TYR A N 1
ATOM 683 C CA . TYR A 1 88 ? -5.980 -0.569 20.559 1.00 89.94 88 TYR A CA 1
ATOM 684 C C . TYR A 1 88 ? -5.953 0.968 20.504 1.00 89.94 88 TYR A C 1
ATOM 686 O O . TYR A 1 88 ? -5.644 1.528 19.447 1.00 89.94 88 TYR A O 1
ATOM 694 N N . PRO A 1 89 ? -6.243 1.677 21.614 1.00 86.31 89 PRO A N 1
ATOM 695 C CA . PRO A 1 89 ? -6.152 3.135 21.658 1.00 86.31 89 PRO A CA 1
ATOM 696 C C . PRO A 1 89 ? -4.753 3.645 21.285 1.00 86.31 89 PRO A C 1
ATOM 698 O O . PRO A 1 89 ? -3.750 3.214 21.844 1.00 86.31 89 PRO A O 1
ATOM 701 N N . GLY A 1 90 ? -4.677 4.588 20.345 1.00 85.25 90 GLY A N 1
ATOM 702 C CA . GLY A 1 90 ? -3.406 5.164 19.885 1.00 85.25 90 GLY A CA 1
ATOM 703 C C . GLY A 1 90 ? -2.717 4.394 18.752 1.00 85.25 90 GLY A C 1
ATOM 704 O O . GLY A 1 90 ? -1.726 4.885 18.219 1.00 85.25 90 GLY A O 1
ATOM 705 N N . ILE A 1 91 ? -3.254 3.245 18.330 1.00 89.56 91 ILE A N 1
ATOM 706 C CA . ILE A 1 91 ? -2.837 2.553 17.105 1.00 89.56 91 ILE A CA 1
ATOM 707 C C . ILE A 1 91 ? -3.905 2.780 16.039 1.00 89.56 91 ILE A C 1
ATOM 709 O O . ILE A 1 91 ? -5.103 2.681 16.305 1.00 89.56 91 ILE A O 1
ATOM 713 N N . ILE A 1 92 ? -3.476 3.113 14.821 1.00 91.00 92 ILE A N 1
ATOM 714 C CA . ILE A 1 92 ? -4.414 3.354 13.729 1.00 91.00 92 ILE A CA 1
ATOM 715 C C . ILE A 1 92 ? -5.156 2.066 13.362 1.00 91.00 92 ILE A C 1
ATOM 717 O O . ILE A 1 92 ? -4.561 0.996 13.243 1.00 91.00 92 ILE A O 1
ATOM 721 N N . HIS A 1 93 ? -6.470 2.174 13.183 1.00 92.00 93 HIS A N 1
ATOM 722 C CA . HIS A 1 93 ? -7.290 1.041 12.782 1.00 92.00 93 HIS A CA 1
ATOM 723 C C . HIS A 1 93 ? -7.195 0.815 11.267 1.00 92.00 93 HIS A C 1
ATOM 725 O O . HIS A 1 93 ? -7.472 1.723 10.483 1.00 92.00 93 HIS A O 1
ATOM 731 N N . CYS A 1 94 ? -6.824 -0.397 10.859 1.00 95.75 94 CYS A N 1
ATOM 732 C CA . CYS A 1 94 ? -6.731 -0.797 9.456 1.00 95.75 94 CYS A CA 1
ATOM 733 C C . CYS A 1 94 ? -7.958 -1.625 9.047 1.00 95.75 94 CYS A C 1
ATOM 735 O O . CYS A 1 94 ? -8.339 -2.560 9.749 1.00 95.75 94 CYS A O 1
ATOM 737 N N . TYR A 1 95 ? -8.552 -1.314 7.893 1.00 95.50 95 TYR A N 1
ATOM 738 C CA . TYR A 1 95 ? -9.873 -1.830 7.507 1.00 95.50 95 TYR A CA 1
ATOM 739 C C . TYR A 1 95 ? -9.837 -3.145 6.722 1.00 95.50 95 TYR A C 1
ATOM 741 O O . TYR A 1 95 ? -10.723 -3.981 6.866 1.00 95.50 95 TYR A O 1
ATOM 749 N N . ASN A 1 96 ? -8.823 -3.352 5.882 1.00 96.31 96 ASN A N 1
ATOM 750 C CA . ASN A 1 96 ? -8.764 -4.469 4.931 1.00 96.31 96 ASN A CA 1
ATOM 751 C C . ASN A 1 96 ? -7.790 -5.573 5.373 1.00 96.31 96 ASN A C 1
ATOM 753 O O . ASN A 1 96 ? -7.214 -6.279 4.542 1.00 96.31 96 ASN A O 1
ATOM 757 N N . LEU A 1 97 ? -7.587 -5.727 6.686 1.00 95.75 97 LEU A N 1
ATOM 758 C CA . LEU A 1 97 ? -6.563 -6.621 7.213 1.00 95.75 97 LEU A CA 1
ATOM 759 C C . LEU A 1 97 ? -6.761 -8.071 6.794 1.00 95.75 97 LEU A C 1
ATOM 761 O O . LEU A 1 97 ? -5.755 -8.744 6.652 1.00 95.75 97 LEU A O 1
ATOM 765 N N . VAL A 1 98 ? -7.990 -8.555 6.597 1.00 93.88 98 VAL A N 1
ATOM 766 C CA . VAL A 1 98 ? -8.289 -9.944 6.182 1.00 93.88 98 VAL A CA 1
ATOM 767 C C . VAL A 1 98 ? -8.253 -10.167 4.669 1.00 93.88 98 VAL A C 1
ATOM 769 O O . VAL A 1 98 ? -8.293 -11.311 4.241 1.00 93.88 98 VAL A O 1
ATOM 772 N N . SER A 1 99 ? -8.176 -9.099 3.872 1.00 94.69 99 SER A N 1
ATOM 773 C CA . SER A 1 99 ? -8.097 -9.200 2.413 1.00 94.69 99 SER A CA 1
ATOM 774 C C . SER A 1 99 ? -6.736 -9.741 1.973 1.00 94.69 99 SER A C 1
ATOM 776 O O . SER A 1 99 ? -5.718 -9.378 2.575 1.00 94.69 99 SER A O 1
ATOM 778 N N . ASP A 1 100 ? -6.724 -10.521 0.893 1.00 91.88 100 ASP A N 1
ATOM 779 C CA . ASP A 1 100 ? -5.508 -10.994 0.218 1.00 91.88 100 ASP A CA 1
ATOM 780 C C . ASP A 1 100 ? -4.851 -9.904 -0.643 1.00 91.88 100 ASP A C 1
ATOM 782 O O . ASP A 1 100 ? -3.699 -10.037 -1.049 1.00 91.88 100 ASP A O 1
ATOM 786 N N . ASP A 1 101 ? -5.554 -8.795 -0.896 1.00 93.38 101 ASP A N 1
ATOM 787 C CA . ASP A 1 101 ? -4.989 -7.659 -1.620 1.00 93.38 101 ASP A CA 1
ATOM 788 C C . ASP A 1 101 ? -3.761 -7.117 -0.866 1.00 93.38 101 ASP A C 1
ATOM 790 O O . ASP A 1 101 ? -3.878 -6.804 0.322 1.00 93.38 101 ASP A O 1
ATOM 794 N N . PRO A 1 102 ? -2.581 -6.983 -1.488 1.00 93.06 102 PRO A N 1
ATOM 795 C CA . PRO A 1 102 ? -1.346 -6.587 -0.812 1.00 93.06 102 PRO A CA 1
ATOM 796 C C . PRO A 1 102 ? -1.293 -5.073 -0.559 1.00 93.06 102 PRO A C 1
ATOM 798 O O . PRO A 1 102 ? -0.330 -4.404 -0.904 1.00 93.06 102 PRO A O 1
ATOM 801 N N . SER A 1 103 ? -2.333 -4.523 0.063 1.00 95.94 103 SER A N 1
ATOM 802 C CA . SER A 1 103 ? -2.432 -3.137 0.508 1.00 95.94 103 SER A CA 1
ATOM 803 C C . SER A 1 103 ? -2.956 -3.054 1.937 1.00 95.94 103 SER A C 1
ATOM 805 O O . SER A 1 103 ? -3.629 -3.965 2.427 1.00 95.94 103 SER A O 1
ATOM 807 N N . ILE A 1 104 ? -2.695 -1.936 2.611 1.00 97.00 104 ILE A N 1
ATOM 808 C CA . ILE A 1 104 ? -3.262 -1.639 3.930 1.00 97.00 104 ILE A CA 1
ATOM 809 C C . ILE A 1 104 ? -4.039 -0.334 3.834 1.00 97.00 104 ILE A C 1
ATOM 811 O O . ILE A 1 104 ? -3.463 0.741 3.664 1.00 97.00 104 ILE A O 1
ATOM 815 N N . GLN A 1 105 ? -5.356 -0.438 3.957 1.00 97.06 105 GLN A N 1
ATOM 816 C CA . GLN A 1 105 ? -6.264 0.697 3.991 1.00 97.06 105 GLN A CA 1
ATOM 817 C C . GLN A 1 105 ? -6.476 1.145 5.436 1.00 97.06 105 GLN A C 1
ATOM 819 O O . GLN A 1 105 ? -6.833 0.348 6.307 1.00 97.06 105 GLN A O 1
ATOM 824 N N . MET A 1 106 ? -6.297 2.437 5.677 1.00 96.06 106 MET A N 1
ATOM 825 C CA . MET A 1 106 ? -6.446 3.081 6.978 1.00 96.06 106 MET A CA 1
ATOM 826 C C . MET A 1 106 ? -7.136 4.448 6.816 1.00 96.06 106 MET A C 1
ATOM 828 O O . MET A 1 106 ? -7.198 4.983 5.700 1.00 96.06 106 MET A O 1
ATOM 832 N N . PRO A 1 107 ? -7.707 5.027 7.886 1.00 94.69 107 PRO A N 1
ATOM 833 C CA . PRO A 1 107 ? -8.329 6.338 7.792 1.00 94.69 107 PRO A CA 1
ATOM 834 C C . PRO A 1 107 ? -7.306 7.399 7.387 1.00 94.69 107 PRO A C 1
ATOM 836 O O . PRO A 1 107 ? -6.171 7.415 7.866 1.00 94.69 107 PRO A O 1
ATOM 839 N N . LEU A 1 108 ? -7.727 8.310 6.511 1.00 92.81 108 LEU A N 1
ATOM 840 C CA . LEU A 1 108 ? -6.920 9.465 6.149 1.00 92.81 108 LEU A CA 1
ATOM 841 C C . LEU A 1 108 ? -6.874 10.433 7.335 1.00 92.81 108 LEU A C 1
ATOM 843 O O . LEU A 1 108 ? -7.858 11.098 7.658 1.00 92.81 108 LEU A O 1
ATOM 847 N N . MET A 1 109 ? -5.726 10.509 8.003 1.00 86.50 109 MET A N 1
ATOM 848 C CA . MET A 1 109 ? -5.559 11.406 9.140 1.00 86.50 109 MET A CA 1
ATOM 849 C C . MET A 1 109 ? -5.324 12.841 8.678 1.00 86.50 109 MET A C 1
ATOM 851 O O . MET A 1 109 ? -4.248 13.200 8.206 1.00 86.50 109 MET A O 1
ATOM 855 N N . THR A 1 110 ? -6.315 13.696 8.903 1.00 76.19 110 THR A N 1
ATOM 856 C CA . THR A 1 110 ? -6.167 15.145 8.775 1.00 76.19 110 THR A CA 1
ATOM 857 C C . THR A 1 110 ? -5.984 15.755 10.165 1.00 76.19 110 THR A C 1
ATOM 859 O O . THR A 1 110 ? -6.859 15.628 11.017 1.00 76.19 110 THR A O 1
ATOM 862 N N . GLN A 1 111 ? -4.869 16.456 10.395 1.00 66.56 111 GLN A N 1
ATOM 863 C CA . GLN A 1 111 ? -4.635 17.317 11.572 1.00 66.56 111 GLN A CA 1
ATOM 864 C C . GLN A 1 111 ? -4.421 16.639 12.946 1.00 66.56 111 GLN A C 1
ATOM 866 O O . GLN A 1 111 ? -4.377 17.354 13.946 1.00 66.56 111 GLN A O 1
ATOM 871 N N . TYR A 1 112 ? -4.231 15.318 13.046 1.00 63.88 112 TYR A N 1
ATOM 872 C CA . TYR A 1 112 ? -4.042 14.662 14.356 1.00 63.88 112 TYR A CA 1
ATOM 873 C C . TYR A 1 112 ? -2.809 15.195 15.109 1.00 63.88 112 TYR A C 1
ATOM 875 O O . TYR A 1 112 ? -2.917 15.664 16.237 1.00 63.88 112 TYR A O 1
ATOM 883 N N . LEU A 1 113 ? -1.646 15.245 14.451 1.00 60.09 113 LEU A N 1
ATOM 884 C CA . LEU A 1 113 ? -0.415 15.765 15.062 1.00 60.09 113 LEU A CA 1
ATOM 885 C C . LEU A 1 113 ? -0.458 17.269 15.348 1.00 60.09 113 LEU A C 1
ATOM 887 O O . LEU A 1 113 ? 0.279 17.730 16.205 1.00 60.09 113 LEU A O 1
ATOM 891 N N . ALA A 1 114 ? -1.304 18.043 14.666 1.00 63.50 114 ALA A N 1
ATOM 892 C CA . ALA A 1 114 ? -1.461 19.465 14.971 1.00 63.50 114 ALA A CA 1
ATOM 893 C C . ALA A 1 114 ? -2.258 19.689 16.268 1.00 63.50 114 ALA A C 1
ATOM 895 O O . ALA A 1 114 ? -2.049 20.689 16.946 1.00 63.50 114 ALA A O 1
ATOM 896 N N . LYS A 1 115 ? -3.161 18.761 16.614 1.00 61.66 115 LYS A N 1
ATOM 897 C CA . LYS A 1 115 ? -4.052 18.859 17.783 1.00 61.66 115 LYS A CA 1
ATOM 898 C C . LYS A 1 115 ? -3.579 18.039 18.983 1.00 61.66 115 LYS A C 1
ATOM 900 O O . LYS A 1 115 ? -3.974 18.328 20.105 1.00 61.66 115 LYS A O 1
ATOM 905 N N . SER A 1 116 ? -2.758 17.021 18.748 1.00 64.56 116 SER A N 1
ATOM 906 C CA . SER A 1 116 ? -2.382 16.017 19.749 1.00 64.56 116 SER A CA 1
ATOM 907 C C . SER A 1 116 ? -0.873 15.790 19.798 1.00 64.56 116 SER A C 1
ATOM 909 O O . SER A 1 116 ? -0.432 14.697 20.146 1.00 64.56 116 SER A O 1
ATOM 911 N N . ARG A 1 1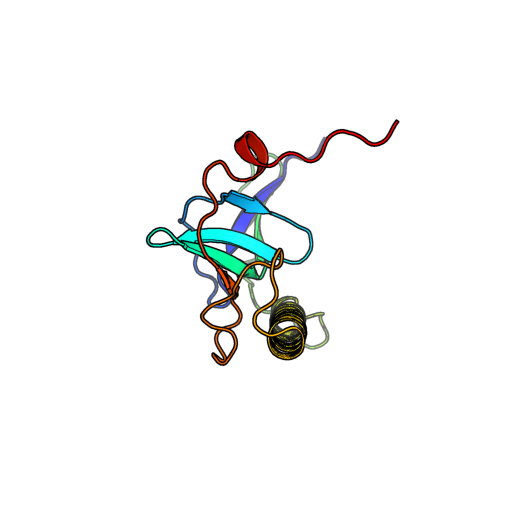17 ? -0.071 16.794 19.411 1.00 62.28 117 ARG A N 1
ATOM 912 C CA . ARG A 1 117 ? 1.389 16.723 19.521 1.00 62.28 117 ARG A CA 1
ATOM 913 C C . ARG A 1 117 ? 1.749 16.539 20.999 1.00 62.28 117 ARG A C 1
ATOM 915 O O . ARG A 1 117 ? 1.461 17.448 21.772 1.00 62.28 117 ARG A O 1
ATOM 922 N N . PRO A 1 118 ? 2.356 15.414 21.408 1.00 66.31 118 PRO A N 1
ATOM 923 C CA . PRO A 1 118 ? 2.905 15.328 22.750 1.00 66.31 118 PRO A CA 1
ATOM 924 C C . PRO A 1 118 ? 4.023 16.366 22.877 1.00 66.31 118 PRO A C 1
ATOM 926 O O . PRO A 1 118 ? 4.798 16.571 21.931 1.00 66.31 118 PRO A O 1
ATOM 929 N N . ASP A 1 119 ? 4.087 17.033 24.026 1.00 73.31 119 ASP A N 1
ATOM 930 C CA . ASP A 1 119 ? 5.188 17.936 24.328 1.00 73.31 119 ASP A CA 1
ATOM 931 C C . ASP A 1 119 ? 6.513 17.183 24.197 1.00 73.31 119 ASP A C 1
ATOM 933 O O . ASP A 1 119 ? 6.623 15.997 24.526 1.00 73.31 119 ASP A O 1
ATOM 937 N N . ARG A 1 120 ? 7.532 17.861 23.661 1.00 61.62 120 ARG A N 1
ATOM 938 C CA . ARG A 1 120 ? 8.882 17.297 23.641 1.00 61.62 120 ARG A CA 1
ATOM 939 C C . ARG A 1 120 ? 9.288 17.035 25.088 1.00 61.62 120 ARG A C 1
ATOM 941 O O . ARG A 1 120 ? 9.360 17.979 25.868 1.00 61.62 120 ARG A O 1
ATOM 948 N N . ALA A 1 121 ? 9.581 15.780 25.418 1.00 64.12 121 ALA A N 1
ATOM 949 C CA . ALA A 1 121 ? 10.265 15.461 26.661 1.00 64.12 121 ALA A CA 1
ATOM 950 C C . ALA A 1 121 ? 11.632 16.171 26.649 1.00 64.12 121 ALA A C 1
ATOM 952 O O . ALA A 1 121 ? 12.427 15.948 25.731 1.00 64.12 121 ALA A O 1
ATOM 953 N N . THR A 1 122 ? 11.831 17.085 27.601 1.00 50.94 122 THR A N 1
ATOM 954 C CA . THR A 1 122 ? 13.111 17.743 27.913 1.00 50.94 122 THR A CA 1
ATOM 955 C C . THR A 1 122 ? 14.038 16.814 28.666 1.00 50.94 122 THR A C 1
ATOM 957 O O . THR A 1 122 ? 13.524 16.129 29.579 1.00 50.94 122 THR A O 1
#

pLDDT: mean 85.57, std 11.48, range [50.94, 97.06]

Secondary structure (DSSP, 8-state):
---EEEEEE-TTSPBP-SEEEEE-SSEEEEEETTEEEEEE-EEEEEEETTEE-----SSPPTTS--HHHHHHHHHHHHHHHHHHH-S-TTSPPPS-TT-SSS-EEEE---SHHHHS-PPPP-

Radius of gyration: 17.44 Å; chains: 1; bounding box: 37×36×50 Å